Protein AF-W1YJX3-F1 (afdb_monomer_lite)

InterPro domains:
  IPR011249 Metalloenzyme, LuxS/M16 peptidase-like [SSF63411] (2-71)
  IPR013578 Peptidase M16C associated [PF08367] (2-71)

Sequence (72 aa):
CRLINEVVKKADYSDDSRLTELVQESKAIWDNEAFRRGNSIVSQRVMAQVSAVGKFRDNGNLGYYQKISELA

Foldseek 3Di:
DVVVCCCVPPDDPPPPVVVLVVLVVVLVVCVVVCVVCVVVLVVLVVVLVPDPVSVVVNCVGVVVSVVSVVVD

pLDDT: mean 91.54, std 5.56, range [68.94, 97.25]

Radius of gyration: 15.39 Å; chains: 1; bounding box: 35×20×39 Å

Organism: NCBI:txid408170

Secondary structure (DSSP, 8-state):
-HHHHHHHHH-----HHHHHHHHHHHHHHHHHHHHHHHHHHHHHHHHHHH-HHHHHHHTTTHHHHHHHHHH-

Structure (mmCIF, N/CA/C/O backbone):
data_AF-W1YJX3-F1
#
_entry.id   AF-W1YJX3-F1
#
loop_
_atom_site.group_PDB
_atom_site.id
_atom_site.type_symbol
_atom_site.label_atom_id
_atom_site.label_alt_id
_atom_site.label_comp_id
_atom_site.label_asym_id
_atom_site.label_entity_id
_atom_site.label_seq_id
_atom_site.pdbx_PDB_ins_code
_atom_site.Cartn_x
_atom_site.Cartn_y
_atom_site.Cartn_z
_atom_site.occupancy
_atom_site.B_iso_or_equiv
_atom_site.auth_seq_id
_atom_site.auth_comp_id
_atom_site.auth_asym_id
_atom_site.auth_atom_id
_atom_site.pdbx_PDB_model_num
ATOM 1 N N . CYS A 1 1 ? -1.429 13.360 24.942 1.00 68.94 1 CYS A N 1
ATOM 2 C CA . CYS A 1 1 ? -1.362 12.281 23.924 1.00 68.94 1 CYS A CA 1
ATOM 3 C C . CYS A 1 1 ? -2.567 11.318 23.949 1.00 68.94 1 CYS A C 1
ATO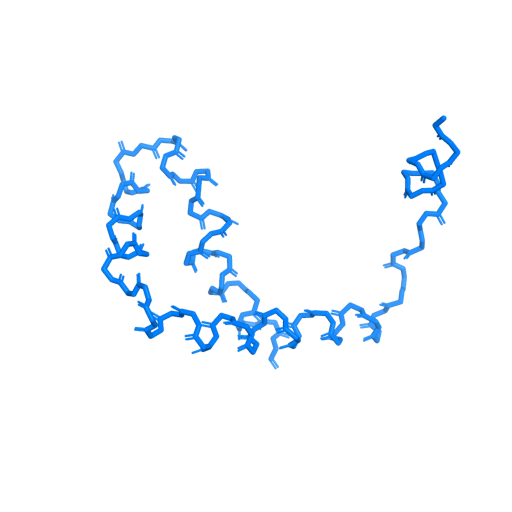M 5 O O . CYS A 1 1 ? -2.375 10.124 23.752 1.00 68.94 1 CYS A O 1
ATOM 7 N N . ARG A 1 2 ? -3.809 11.791 24.167 1.00 87.38 2 ARG A N 1
ATOM 8 C CA . ARG A 1 2 ? -4.985 10.903 24.310 1.00 87.38 2 ARG A CA 1
ATOM 9 C C . ARG A 1 2 ? -5.282 10.103 23.033 1.00 87.38 2 ARG A C 1
ATOM 11 O O . ARG A 1 2 ? -5.386 8.889 23.105 1.00 87.38 2 ARG A O 1
ATOM 18 N N . LEU A 1 3 ? -5.313 10.782 21.885 1.00 91.31 3 LEU A N 1
ATOM 19 C CA . LEU A 1 3 ? -5.663 10.182 20.592 1.00 91.31 3 LEU A CA 1
ATOM 20 C C . LEU A 1 3 ? -4.632 9.155 20.108 1.00 91.31 3 LEU A C 1
ATOM 22 O O . LEU A 1 3 ? -5.006 8.065 19.703 1.00 91.31 3 LEU A O 1
ATOM 26 N N . ILE A 1 4 ? -3.332 9.456 20.215 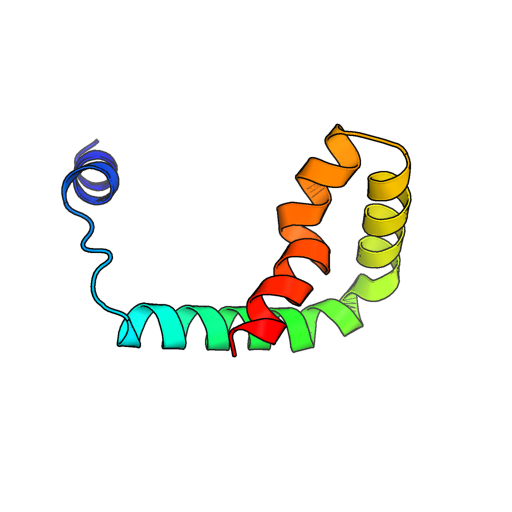1.00 92.50 4 ILE A N 1
ATOM 27 C CA . ILE A 1 4 ? -2.276 8.504 19.819 1.00 92.50 4 ILE A CA 1
ATOM 28 C C . ILE A 1 4 ? -2.370 7.218 20.650 1.00 92.50 4 ILE A C 1
ATOM 30 O O . ILE A 1 4 ? -2.261 6.124 20.112 1.00 92.50 4 ILE A O 1
ATOM 34 N N . ASN A 1 5 ? -2.601 7.340 21.961 1.00 93.56 5 ASN A N 1
ATOM 35 C CA . ASN A 1 5 ? -2.718 6.180 22.844 1.00 93.56 5 ASN A CA 1
ATOM 36 C C . ASN A 1 5 ? -3.952 5.328 22.503 1.00 93.56 5 ASN A C 1
ATOM 38 O O . ASN A 1 5 ? -3.894 4.105 22.544 1.00 93.56 5 ASN A O 1
ATOM 42 N N . GLU A 1 6 ? -5.053 5.976 22.132 1.00 92.19 6 GLU A N 1
ATOM 43 C CA . GLU A 1 6 ? -6.273 5.304 21.694 1.00 92.19 6 GLU A CA 1
ATOM 44 C C . GLU A 1 6 ? -6.070 4.546 20.378 1.00 92.19 6 GLU A C 1
ATOM 46 O O . GLU A 1 6 ? -6.338 3.351 20.333 1.00 92.19 6 GLU A O 1
ATOM 51 N N . VAL A 1 7 ? -5.487 5.182 19.358 1.00 90.94 7 VAL A N 1
ATOM 52 C CA . VAL A 1 7 ? -5.194 4.532 18.068 1.00 90.94 7 VAL A CA 1
ATOM 53 C C . VAL A 1 7 ? -4.243 3.347 18.241 1.00 90.94 7 VAL A C 1
ATOM 55 O O . VAL A 1 7 ? -4.473 2.280 17.686 1.00 90.94 7 VAL A O 1
ATOM 58 N N . VAL A 1 8 ? -3.182 3.499 19.038 1.00 91.56 8 VAL A N 1
ATOM 59 C CA . VAL A 1 8 ? -2.177 2.436 19.194 1.00 91.56 8 VAL A CA 1
ATOM 60 C C . VAL A 1 8 ? -2.702 1.261 20.022 1.00 91.56 8 VAL A C 1
ATOM 62 O O . VAL A 1 8 ? -2.352 0.122 19.732 1.00 91.56 8 VAL A O 1
ATOM 65 N N . LYS A 1 9 ? -3.506 1.510 21.067 1.00 93.12 9 LYS A N 1
ATOM 66 C CA . LYS A 1 9 ? -3.902 0.457 22.022 1.00 93.12 9 LYS A CA 1
ATOM 67 C C . LYS A 1 9 ? -5.312 -0.086 21.847 1.00 93.12 9 LYS A C 1
ATOM 69 O O . LYS A 1 9 ? -5.599 -1.143 22.399 1.00 93.12 9 LYS A O 1
ATOM 74 N N . LYS A 1 10 ? -6.204 0.657 21.194 1.00 93.19 10 LYS A N 1
ATOM 75 C CA . LYS A 1 10 ? -7.638 0.339 21.134 1.00 93.19 10 LYS A CA 1
ATOM 76 C C . LYS A 1 10 ? -8.191 0.265 19.713 1.00 93.19 10 LYS A C 1
ATOM 78 O O . LYS A 1 10 ? -9.397 0.102 19.572 1.00 93.19 10 LYS A O 1
ATOM 83 N N . ALA A 1 11 ? -7.355 0.404 18.684 1.00 90.88 11 ALA A N 1
ATOM 84 C CA . ALA A 1 11 ? -7.804 0.169 17.319 1.00 90.88 11 ALA A CA 1
ATOM 85 C C . ALA A 1 11 ? -8.256 -1.288 17.157 1.00 90.88 11 ALA A C 1
ATOM 87 O O . ALA A 1 11 ? -7.535 -2.215 17.532 1.00 90.88 11 ALA A O 1
ATOM 88 N N . ASP A 1 12 ? -9.453 -1.454 16.606 1.00 91.00 12 ASP A N 1
ATOM 89 C CA . ASP A 1 12 ? -9.986 -2.739 16.183 1.00 91.00 12 ASP A CA 1
ATOM 90 C C . ASP A 1 12 ? -9.654 -2.942 14.702 1.00 91.00 12 ASP A C 1
ATOM 92 O O . ASP A 1 12 ? -9.969 -2.097 13.866 1.00 91.00 12 ASP A O 1
ATOM 96 N N . TYR A 1 13 ? -8.977 -4.047 14.401 1.00 91.31 13 TYR A N 1
ATOM 97 C CA . TYR A 1 13 ? -8.555 -4.419 13.050 1.00 91.31 13 TYR A CA 1
ATOM 98 C C . TYR A 1 13 ? -9.347 -5.615 12.504 1.00 91.31 13 TYR A C 1
ATOM 100 O O . TYR A 1 13 ? -8.923 -6.217 11.523 1.00 91.31 13 TYR A O 1
ATOM 108 N N . SER A 1 14 ? -10.457 -5.989 13.150 1.00 95.31 14 SER A N 1
ATOM 109 C CA . SER A 1 14 ? -11.321 -7.097 12.721 1.00 95.31 14 SER A CA 1
ATOM 110 C C . SER A 1 14 ? -12.418 -6.692 11.728 1.00 95.31 14 SER A C 1
ATOM 112 O O . SER A 1 14 ? -13.107 -7.556 11.193 1.00 95.31 14 SER A O 1
ATOM 114 N N . ASP A 1 15 ? -12.588 -5.393 11.462 1.00 94.62 15 ASP A N 1
ATOM 115 C CA . ASP A 1 15 ? -13.589 -4.890 10.518 1.00 94.62 15 ASP A CA 1
ATOM 116 C C . ASP A 1 15 ? -13.090 -4.978 9.064 1.00 94.62 15 ASP A C 1
A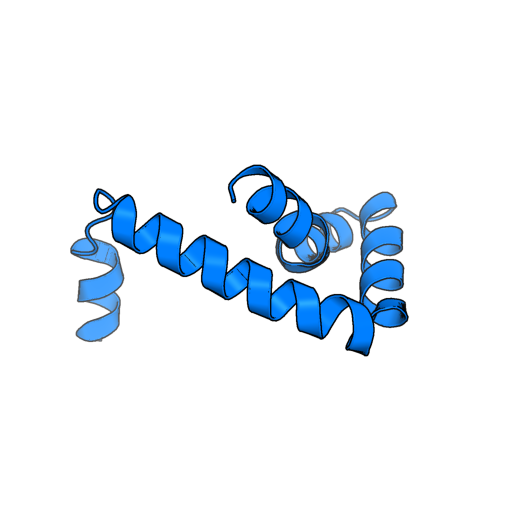TOM 118 O O . ASP A 1 15 ? -12.537 -4.028 8.494 1.00 94.62 15 ASP A O 1
ATOM 122 N N . ASP A 1 16 ? -13.301 -6.144 8.454 1.00 94.31 16 ASP A N 1
ATOM 123 C CA . ASP A 1 16 ? -12.943 -6.419 7.059 1.00 94.31 16 ASP A CA 1
ATOM 124 C C . ASP A 1 16 ? -13.715 -5.539 6.059 1.00 94.31 16 ASP A C 1
ATOM 126 O O . ASP A 1 16 ? -13.189 -5.189 4.996 1.00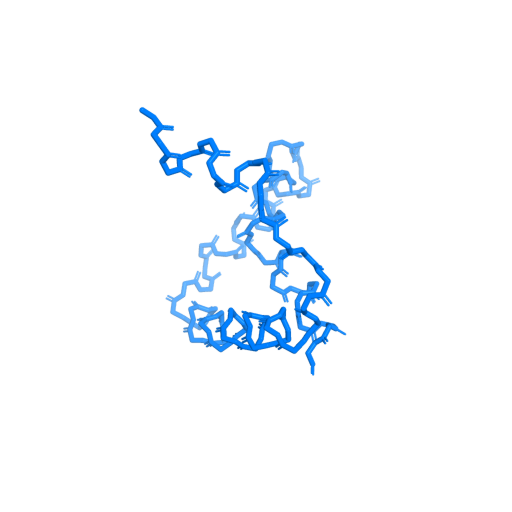 94.31 16 ASP A O 1
ATOM 130 N N . SER A 1 17 ? -14.950 -5.139 6.390 1.00 95.12 17 SER A N 1
ATOM 131 C CA . SER A 1 17 ? -15.753 -4.253 5.536 1.00 95.12 17 SER A CA 1
ATOM 132 C C . SER A 1 17 ? -15.095 -2.885 5.450 1.00 95.12 17 SER A C 1
ATOM 134 O O . SER A 1 17 ? -14.878 -2.356 4.356 1.00 95.12 17 SER A O 1
ATOM 136 N N . ARG A 1 18 ? -14.697 -2.333 6.601 1.00 95.25 18 ARG A N 1
ATOM 137 C CA . ARG A 1 18 ? -14.012 -1.045 6.644 1.00 95.25 18 ARG A CA 1
ATOM 138 C C . ARG A 1 18 ? -12.650 -1.098 5.961 1.00 95.25 18 ARG A C 1
ATOM 140 O O . ARG A 1 18 ? -12.280 -0.149 5.269 1.00 95.25 18 ARG A O 1
ATOM 147 N N . LEU A 1 19 ? -11.906 -2.193 6.127 1.00 93.50 19 LEU A N 1
ATOM 148 C CA . LEU A 1 19 ? -10.643 -2.387 5.414 1.00 93.50 19 LEU A CA 1
ATOM 149 C C . LEU A 1 19 ? -10.854 -2.392 3.892 1.00 93.50 19 LEU A C 1
ATOM 151 O O . LEU A 1 19 ? -10.109 -1.729 3.172 1.00 93.50 19 LEU A O 1
ATOM 155 N N . THR A 1 20 ? -11.887 -3.086 3.412 1.00 94.69 20 THR A N 1
ATOM 156 C CA . THR A 1 20 ? -12.220 -3.167 1.982 1.00 94.69 20 THR A CA 1
ATOM 157 C C . THR A 1 20 ? -12.528 -1.788 1.398 1.00 94.69 20 THR A C 1
ATOM 159 O O . THR A 1 20 ? -11.974 -1.425 0.360 1.00 94.69 20 THR A O 1
ATOM 162 N N . GLU A 1 21 ? -13.337 -0.979 2.089 1.00 95.88 21 GLU A N 1
ATOM 163 C CA . GLU A 1 21 ? -13.625 0.404 1.681 1.00 95.88 21 GLU A CA 1
ATOM 164 C C . GLU A 1 21 ? -12.345 1.240 1.545 1.00 95.88 21 GLU A C 1
ATOM 166 O O . GLU A 1 21 ? -12.140 1.917 0.536 1.00 95.88 21 GLU A O 1
ATOM 171 N N . LEU A 1 22 ? -11.455 1.167 2.540 1.00 94.81 22 LEU A N 1
ATOM 172 C CA . LEU A 1 22 ? -10.196 1.917 2.546 1.00 94.81 22 LEU A CA 1
ATOM 173 C C . LEU A 1 22 ? -9.255 1.493 1.410 1.00 94.81 22 LEU A C 1
ATOM 175 O O . LEU A 1 22 ? -8.565 2.337 0.827 1.00 94.81 22 LEU A O 1
ATOM 179 N N . VAL A 1 23 ? -9.215 0.197 1.085 1.00 95.00 23 VAL A N 1
ATOM 180 C CA . VAL A 1 23 ? -8.432 -0.335 -0.041 1.00 95.00 23 VAL A CA 1
ATOM 181 C C . VAL A 1 23 ? -8.984 0.189 -1.368 1.00 95.00 23 VAL A C 1
ATOM 183 O O . VAL A 1 23 ? -8.209 0.678 -2.194 1.00 95.00 23 VAL A O 1
ATOM 186 N N . GLN A 1 24 ? -10.307 0.162 -1.555 1.00 94.88 24 GLN A N 1
ATOM 187 C CA . GLN A 1 24 ? -10.959 0.676 -2.763 1.00 94.88 24 GLN A CA 1
ATOM 188 C C . GLN A 1 24 ? -10.748 2.186 -2.936 1.00 94.88 24 GLN A C 1
ATOM 190 O O . GLN A 1 24 ? -10.389 2.634 -4.027 1.00 94.88 24 GLN A O 1
ATOM 195 N N . GLU A 1 25 ? -10.894 2.968 -1.863 1.00 94.94 25 GLU A N 1
ATOM 196 C CA . GLU A 1 25 ? -10.620 4.410 -1.867 1.00 94.94 25 GLU A CA 1
ATOM 197 C C . GLU A 1 25 ? -9.156 4.696 -2.239 1.00 94.94 25 GLU A C 1
ATOM 199 O O . GLU A 1 25 ? -8.873 5.494 -3.137 1.00 94.94 25 GLU A O 1
ATOM 204 N N . SER A 1 26 ? -8.213 3.993 -1.605 1.00 93.31 26 SER A N 1
ATOM 205 C CA . SER A 1 26 ? -6.780 4.147 -1.883 1.00 93.31 26 SER A CA 1
ATOM 206 C C . SER A 1 26 ? -6.445 3.807 -3.334 1.00 93.31 26 SER A C 1
ATOM 208 O O . SER A 1 26 ? -5.680 4.531 -3.977 1.00 93.31 26 SER A O 1
ATOM 210 N N . LYS A 1 27 ? -7.039 2.738 -3.880 1.00 93.31 27 LYS A N 1
ATOM 211 C CA . LYS A 1 27 ? -6.881 2.366 -5.288 1.00 93.31 27 LYS A CA 1
ATOM 212 C C . LYS A 1 27 ? -7.424 3.456 -6.210 1.00 93.31 27 LYS A C 1
ATOM 214 O O . LYS A 1 27 ? -6.726 3.843 -7.139 1.00 93.31 27 LYS A O 1
ATOM 219 N N . ALA A 1 28 ? -8.604 4.008 -5.930 1.00 92.75 28 ALA A N 1
ATOM 220 C CA . ALA A 1 28 ? -9.188 5.081 -6.736 1.00 92.75 28 ALA A CA 1
ATOM 221 C C . ALA A 1 28 ? -8.326 6.361 -6.741 1.00 92.75 28 ALA A C 1
ATOM 223 O O . ALA A 1 28 ? -8.197 7.031 -7.769 1.00 92.75 28 ALA A O 1
ATOM 224 N N . ILE A 1 29 ? -7.688 6.700 -5.616 1.00 91.62 29 ILE A N 1
ATOM 225 C CA . ILE A 1 29 ? -6.720 7.808 -5.551 1.00 91.62 29 ILE A CA 1
ATOM 226 C C . ILE A 1 29 ? -5.515 7.514 -6.452 1.00 91.62 29 ILE A C 1
ATOM 228 O O . ILE A 1 29 ? -5.105 8.372 -7.238 1.00 91.62 29 ILE A O 1
ATOM 232 N N . TRP A 1 30 ? -4.964 6.301 -6.373 1.00 91.75 30 TRP A N 1
ATOM 233 C CA . TRP A 1 30 ? -3.838 5.886 -7.208 1.00 91.75 30 TRP A CA 1
ATOM 234 C C . TRP A 1 30 ? -4.175 5.840 -8.696 1.00 91.75 30 TRP A C 1
ATOM 236 O O . TRP A 1 30 ? -3.362 6.298 -9.498 1.00 91.75 30 TRP A O 1
ATOM 246 N N . ASP A 1 31 ? -5.368 5.367 -9.056 1.00 88.81 31 ASP A N 1
ATOM 247 C CA . ASP A 1 31 ? -5.856 5.343 -10.435 1.00 88.81 31 ASP A CA 1
ATOM 248 C C . ASP A 1 31 ? -5.840 6.764 -11.030 1.00 88.81 31 ASP A C 1
ATOM 250 O O . ASP A 1 31 ? -5.507 6.935 -12.195 1.00 88.81 31 ASP A O 1
ATOM 254 N N . ASN A 1 32 ? -6.084 7.809 -10.228 1.00 87.75 32 ASN A N 1
ATOM 255 C CA . ASN A 1 32 ? -5.974 9.207 -10.663 1.00 87.75 32 ASN A CA 1
ATOM 256 C C . ASN A 1 32 ? -4.532 9.755 -10.655 1.00 87.75 32 ASN A C 1
ATOM 258 O O . ASN A 1 32 ? -4.151 10.548 -11.522 1.00 87.75 32 ASN A O 1
ATOM 262 N N . GLU A 1 33 ? -3.729 9.388 -9.655 1.00 82.62 33 GLU A N 1
ATOM 263 C CA . GLU A 1 33 ? -2.390 9.951 -9.441 1.00 82.62 33 GLU A CA 1
ATOM 264 C C . GLU A 1 33 ? -1.326 9.331 -10.357 1.00 82.62 33 GLU A C 1
ATOM 266 O O . GLU A 1 33 ? -0.412 10.032 -10.807 1.00 82.62 33 GLU A O 1
ATOM 271 N N . ALA A 1 34 ? -1.461 8.042 -10.685 1.00 75.56 34 ALA A N 1
ATOM 272 C CA . ALA A 1 34 ? -0.549 7.324 -11.571 1.00 75.56 34 ALA A CA 1
ATOM 273 C C . ALA A 1 34 ? -0.437 8.007 -12.942 1.00 75.56 34 ALA A C 1
ATOM 275 O O . ALA A 1 34 ? 0.672 8.186 -13.453 1.00 75.56 34 ALA A O 1
ATOM 276 N N . PHE A 1 35 ? -1.557 8.487 -13.492 1.00 71.50 35 PHE A N 1
ATOM 277 C CA . PHE A 1 35 ? -1.558 9.255 -14.740 1.00 71.50 35 PHE A CA 1
ATOM 278 C C . PHE A 1 35 ? -0.923 10.637 -14.580 1.00 71.50 35 PHE A C 1
ATOM 280 O O . PHE A 1 35 ? -0.189 11.087 -15.458 1.00 71.50 35 PHE A O 1
ATOM 287 N N . ARG A 1 36 ? -1.157 11.315 -13.451 1.00 86.19 36 ARG A N 1
ATOM 288 C CA . ARG A 1 36 ? -0.679 12.689 -13.236 1.00 86.19 36 ARG A CA 1
ATOM 289 C C . ARG A 1 36 ? 0.829 12.768 -12.988 1.00 86.19 36 ARG A C 1
ATOM 291 O O . ARG A 1 36 ? 1.452 13.775 -13.313 1.00 86.19 36 ARG A O 1
ATOM 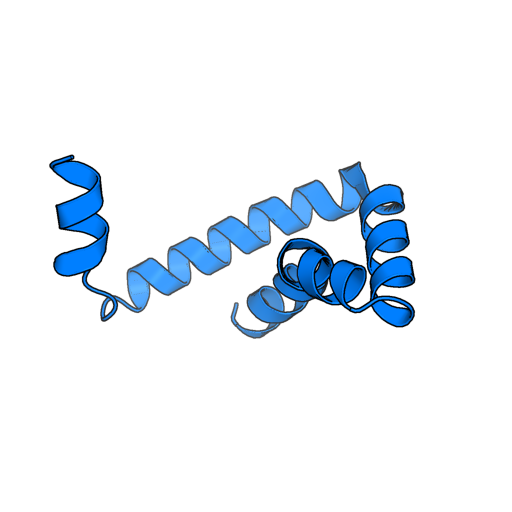298 N N . ARG A 1 37 ? 1.427 11.730 -12.392 1.00 88.25 37 ARG A N 1
ATOM 299 C CA . ARG A 1 37 ? 2.831 11.732 -11.930 1.00 88.25 37 ARG A CA 1
ATOM 300 C C . ARG A 1 37 ? 3.670 10.568 -12.450 1.00 88.25 37 ARG A C 1
ATOM 302 O O . ARG A 1 37 ? 4.716 10.273 -11.864 1.00 88.25 37 ARG A O 1
ATOM 309 N N . GLY A 1 38 ? 3.269 9.951 -13.561 1.00 88.12 38 GLY A N 1
ATOM 310 C CA . GLY A 1 38 ? 3.917 8.761 -14.129 1.00 88.12 38 GLY A CA 1
ATOM 311 C C . GLY A 1 38 ? 5.450 8.829 -14.166 1.00 88.12 38 GLY A C 1
ATOM 312 O O . GLY A 1 38 ? 6.111 7.926 -13.658 1.00 88.12 38 GLY A O 1
ATOM 313 N N . ASN A 1 39 ? 6.034 9.937 -14.641 1.00 91.19 39 ASN A N 1
ATOM 314 C CA . ASN A 1 39 ? 7.496 10.100 -14.702 1.00 91.19 39 ASN A CA 1
ATOM 315 C C . ASN A 1 39 ? 8.179 9.971 -13.330 1.00 91.19 39 ASN A C 1
ATOM 317 O O . ASN A 1 39 ? 9.226 9.331 -13.208 1.00 91.19 39 ASN A O 1
ATOM 321 N N . SER A 1 40 ? 7.593 10.564 -12.286 1.00 91.88 40 SER A N 1
ATOM 322 C CA . SER A 1 40 ? 8.141 10.514 -10.927 1.00 91.88 40 SER A CA 1
ATOM 323 C C . SER A 1 40 ? 8.048 9.101 -10.351 1.00 91.88 40 SER A C 1
ATOM 325 O O . SER A 1 40 ? 9.025 8.597 -9.796 1.00 91.88 40 SER A O 1
ATOM 327 N N . ILE A 1 41 ? 6.904 8.445 -10.556 1.00 91.38 41 ILE A N 1
ATOM 328 C CA . ILE A 1 41 ? 6.625 7.088 -10.079 1.00 91.38 41 ILE A CA 1
ATOM 329 C C . ILE A 1 41 ? 7.584 6.077 -10.722 1.00 91.38 41 ILE A C 1
ATOM 331 O O . ILE A 1 41 ? 8.211 5.281 -10.023 1.00 91.38 41 ILE A O 1
ATOM 335 N N . VAL A 1 42 ? 7.768 6.141 -12.043 1.00 91.00 42 VAL A N 1
ATOM 336 C CA . VAL A 1 42 ? 8.679 5.236 -12.761 1.00 91.00 42 VAL A CA 1
ATOM 337 C C . VAL A 1 42 ? 10.132 5.482 -12.356 1.00 91.00 42 VAL A C 1
ATOM 339 O O . VAL A 1 42 ? 10.864 4.527 -12.106 1.00 91.00 42 VAL A O 1
ATOM 342 N N . SER A 1 43 ? 10.546 6.743 -12.202 1.00 93.81 43 SER A N 1
ATOM 343 C CA . SER A 1 43 ? 11.899 7.076 -11.729 1.00 93.81 43 SER A CA 1
ATOM 344 C C . SER A 1 43 ? 12.180 6.473 -10.349 1.00 93.81 43 SER A C 1
ATOM 346 O O . SER A 1 43 ? 13.241 5.894 -10.117 1.00 93.81 43 SER A O 1
ATOM 348 N N . GLN A 1 44 ? 11.209 6.543 -9.434 1.00 93.19 44 GLN A N 1
ATOM 349 C CA . GLN A 1 44 ? 11.315 5.907 -8.120 1.00 93.19 44 GLN A CA 1
ATOM 350 C C . GLN A 1 44 ? 11.369 4.376 -8.217 1.00 93.19 44 GLN A C 1
ATOM 352 O O . GLN A 1 44 ? 12.175 3.757 -7.520 1.00 93.19 44 GLN A O 1
ATOM 357 N N . ARG A 1 45 ? 10.589 3.764 -9.117 1.00 94.25 45 ARG A N 1
ATOM 358 C CA . ARG A 1 45 ? 10.624 2.313 -9.355 1.00 94.25 45 ARG A CA 1
ATOM 359 C C . ARG A 1 45 ? 11.971 1.840 -9.902 1.00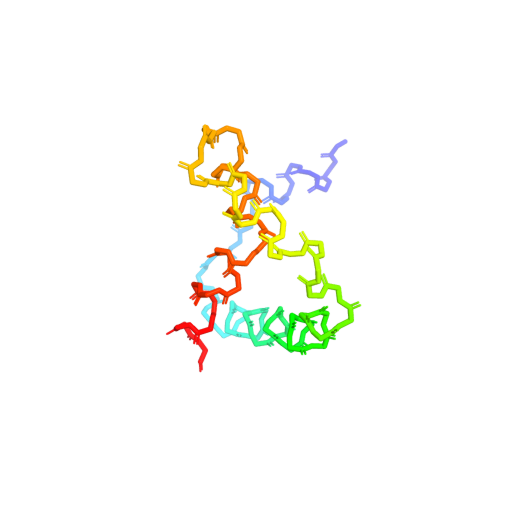 94.25 45 ARG A C 1
ATOM 361 O O . ARG A 1 45 ? 12.444 0.778 -9.501 1.00 94.25 45 ARG A O 1
ATOM 368 N N . VAL A 1 46 ? 12.615 2.619 -10.771 1.00 96.25 46 VAL A N 1
ATOM 369 C CA . VAL A 1 46 ? 13.981 2.330 -11.244 1.00 96.25 46 VAL A CA 1
ATOM 370 C C . VAL A 1 46 ? 14.963 2.367 -10.073 1.00 96.25 46 VAL A C 1
ATOM 372 O O . VAL A 1 46 ? 15.734 1.427 -9.887 1.00 96.25 46 VAL A O 1
ATOM 375 N N . MET A 1 47 ? 14.881 3.388 -9.214 1.00 96.56 47 MET A N 1
ATOM 376 C CA . MET A 1 47 ? 15.733 3.476 -8.021 1.00 96.56 47 MET A CA 1
ATOM 377 C C . MET A 1 47 ? 15.545 2.298 -7.056 1.00 96.56 47 MET A C 1
ATOM 379 O O . MET A 1 47 ? 16.489 1.910 -6.366 1.00 96.56 47 MET A O 1
ATOM 383 N N . ALA A 1 48 ? 14.353 1.701 -7.017 1.00 96.81 48 ALA A N 1
ATOM 384 C CA . ALA A 1 48 ? 14.080 0.520 -6.206 1.00 96.81 48 ALA A CA 1
ATOM 385 C C . ALA A 1 48 ? 14.849 -0.734 -6.644 1.00 96.81 48 ALA A C 1
ATOM 387 O O . ALA A 1 48 ? 15.099 -1.601 -5.810 1.00 96.81 48 ALA A O 1
ATOM 388 N N . GLN A 1 49 ? 15.262 -0.821 -7.913 1.00 96.25 49 GLN A N 1
ATOM 389 C CA . GLN A 1 49 ? 16.046 -1.953 -8.423 1.00 96.25 49 GLN A CA 1
ATOM 390 C C . GLN A 1 49 ? 17.498 -1.934 -7.936 1.00 96.25 49 GLN A C 1
ATOM 392 O O . GLN A 1 49 ? 18.141 -2.976 -7.870 1.00 96.25 49 GLN A O 1
ATOM 397 N N . VAL A 1 50 ? 18.015 -0.753 -7.588 1.00 97.12 50 VAL A N 1
ATOM 398 C CA . VAL A 1 50 ? 19.449 -0.545 -7.327 1.00 97.12 50 VAL A CA 1
ATOM 399 C C . VAL A 1 50 ? 19.755 -0.118 -5.892 1.00 97.12 50 VAL A C 1
ATOM 401 O O . VAL A 1 50 ? 20.919 0.018 -5.525 1.00 97.12 50 VAL A O 1
ATOM 404 N N . SER A 1 51 ? 18.737 0.120 -5.059 1.00 97.19 51 SER A N 1
ATOM 405 C CA . SER A 1 51 ? 18.925 0.609 -3.692 1.00 97.19 51 SER A CA 1
ATOM 406 C C . SER A 1 51 ? 17.903 0.035 -2.720 1.00 97.19 51 SER A C 1
ATOM 408 O O . SER A 1 51 ? 16.698 0.073 -2.968 1.00 97.19 51 SER A O 1
ATOM 410 N N . ALA A 1 52 ? 18.377 -0.387 -1.544 1.00 97.25 52 ALA A N 1
ATOM 411 C CA . ALA A 1 52 ? 17.515 -0.789 -0.433 1.00 97.25 52 ALA A CA 1
ATOM 412 C C . ALA A 1 52 ? 16.589 0.352 0.025 1.00 97.25 52 ALA A C 1
ATOM 414 O O . ALA A 1 52 ? 15.409 0.128 0.289 1.00 97.25 52 ALA A O 1
ATOM 415 N N . VAL A 1 53 ? 17.092 1.593 0.047 1.00 96.19 53 VAL A N 1
ATOM 416 C CA . VAL A 1 53 ? 16.282 2.780 0.367 1.00 96.19 53 VAL A CA 1
ATOM 417 C C . VAL A 1 53 ? 15.249 3.031 -0.731 1.00 96.19 53 VAL A C 1
ATOM 419 O O . VAL A 1 53 ? 14.103 3.360 -0.433 1.00 96.19 53 VAL A O 1
ATOM 422 N N . GLY A 1 54 ? 15.630 2.835 -1.996 1.00 95.81 54 GLY A N 1
ATOM 423 C CA . GLY A 1 54 ? 14.704 2.892 -3.128 1.00 95.81 54 GLY A CA 1
ATOM 424 C C . GLY A 1 54 ? 13.574 1.872 -2.988 1.00 95.81 54 GLY A C 1
ATOM 425 O O . GLY A 1 54 ? 12.406 2.233 -3.096 1.00 95.81 54 GLY A O 1
ATOM 426 N N . LYS A 1 55 ? 13.909 0.621 -2.653 1.00 96.00 55 LYS A N 1
ATOM 427 C CA . LYS A 1 55 ? 12.940 -0.460 -2.433 1.00 96.00 55 LYS A CA 1
ATOM 428 C C . LYS A 1 55 ? 11.993 -0.161 -1.271 1.00 96.00 55 LYS A C 1
ATOM 430 O O . LYS A 1 55 ? 10.792 -0.378 -1.390 1.00 96.00 55 LYS A O 1
ATOM 435 N N . PHE A 1 56 ? 12.512 0.388 -0.172 1.00 95.31 56 PHE A N 1
ATOM 436 C CA . PHE A 1 56 ? 11.680 0.841 0.943 1.00 95.31 56 PHE A CA 1
ATOM 437 C C . PHE A 1 56 ? 10.703 1.946 0.516 1.00 95.31 56 PHE A C 1
ATOM 439 O O . PHE A 1 56 ? 9.526 1.880 0.851 1.00 95.31 56 PHE A O 1
ATOM 446 N N . ARG A 1 57 ? 11.159 2.932 -0.268 1.00 93.31 57 ARG A N 1
ATOM 447 C CA . ARG A 1 57 ? 10.288 4.002 -0.783 1.00 93.31 57 ARG A CA 1
ATOM 448 C C . ARG A 1 57 ? 9.236 3.480 -1.761 1.00 93.31 57 ARG A C 1
ATOM 450 O O . ARG A 1 57 ? 8.109 3.966 -1.741 1.00 93.31 57 ARG A O 1
ATOM 457 N N . ASP A 1 58 ? 9.566 2.498 -2.596 1.00 94.19 58 ASP A N 1
ATOM 458 C CA . ASP A 1 58 ? 8.615 1.916 -3.554 1.00 94.19 58 ASP A CA 1
ATOM 459 C C . ASP A 1 58 ? 7.470 1.151 -2.872 1.00 94.19 58 ASP A C 1
ATOM 461 O O . ASP A 1 58 ? 6.355 1.131 -3.388 1.00 94.19 58 ASP A O 1
ATOM 465 N N . ASN A 1 59 ? 7.691 0.628 -1.660 1.00 93.12 59 ASN A N 1
ATOM 466 C CA . ASN A 1 59 ? 6.633 0.027 -0.838 1.00 93.12 59 ASN A CA 1
ATOM 467 C C . ASN A 1 59 ? 5.549 1.017 -0.382 1.00 93.12 59 ASN A C 1
ATOM 469 O O . ASN A 1 59 ? 4.557 0.565 0.179 1.00 93.12 59 ASN A O 1
ATOM 473 N N . GLY A 1 60 ? 5.736 2.323 -0.588 1.00 90.62 60 GLY A N 1
ATOM 474 C CA . GLY A 1 60 ? 4.697 3.348 -0.439 1.00 90.62 60 GLY A CA 1
ATOM 475 C C . GLY A 1 60 ? 4.303 4.017 -1.761 1.00 90.62 60 GLY A C 1
ATOM 476 O O . GLY A 1 60 ? 3.518 4.958 -1.739 1.00 90.62 60 GLY A O 1
ATOM 477 N N . ASN A 1 61 ? 4.864 3.573 -2.894 1.00 92.00 61 ASN A N 1
ATOM 478 C CA . ASN A 1 61 ? 4.583 4.105 -4.229 1.00 92.00 61 ASN A CA 1
ATOM 479 C C . ASN A 1 61 ? 4.024 3.005 -5.150 1.00 92.00 61 ASN A C 1
ATOM 481 O O . ASN A 1 61 ? 3.051 2.346 -4.794 1.00 92.00 61 ASN A O 1
ATOM 485 N N . LEU A 1 62 ? 4.621 2.773 -6.325 1.00 92.00 62 LEU A N 1
ATOM 486 C CA . LEU A 1 62 ? 4.075 1.834 -7.310 1.00 92.00 62 LEU A CA 1
ATOM 487 C C . LEU A 1 62 ? 3.974 0.408 -6.757 1.00 92.00 62 LEU A C 1
ATOM 489 O O . LEU A 1 62 ? 2.992 -0.283 -7.014 1.00 92.00 62 LEU A O 1
ATOM 493 N N . GLY A 1 63 ? 4.956 -0.018 -5.960 1.00 92.00 63 GLY A N 1
ATOM 494 C CA . GLY A 1 63 ? 4.919 -1.312 -5.282 1.00 92.00 63 GLY A CA 1
ATOM 495 C C . GLY A 1 63 ? 3.774 -1.454 -4.271 1.00 92.00 63 GLY A C 1
ATOM 496 O O . GLY A 1 63 ? 3.296 -2.566 -4.061 1.00 92.00 63 GLY A O 1
ATOM 497 N N . TYR A 1 64 ? 3.307 -0.360 -3.661 1.00 92.25 64 TYR A N 1
ATOM 498 C CA . TYR A 1 64 ? 2.099 -0.366 -2.827 1.00 92.25 64 TYR A CA 1
ATOM 499 C C . TYR A 1 64 ? 0.840 -0.503 -3.678 1.00 92.25 64 TYR A C 1
ATOM 501 O O . TYR A 1 64 ? 0.022 -1.384 -3.421 1.00 92.25 64 TYR A O 1
ATOM 509 N N . TYR A 1 65 ? 0.726 0.326 -4.719 1.00 91.94 65 TYR A N 1
ATOM 510 C CA . TYR A 1 65 ? -0.417 0.314 -5.630 1.00 91.94 65 TYR A CA 1
ATOM 511 C C . TYR A 1 65 ? -0.652 -1.067 -6.256 1.00 91.94 65 TYR A C 1
ATOM 513 O O . TYR A 1 65 ? -1.786 -1.535 -6.294 1.00 91.94 65 TYR A O 1
ATOM 521 N N . GLN A 1 66 ? 0.418 -1.749 -6.684 1.00 91.69 66 GLN A N 1
ATOM 522 C CA . GLN A 1 66 ? 0.344 -3.115 -7.215 1.00 91.69 66 GLN A CA 1
ATOM 523 C C . GLN A 1 66 ? -0.312 -4.079 -6.216 1.00 91.69 66 GLN A C 1
ATOM 525 O O . GLN A 1 66 ? -1.253 -4.776 -6.573 1.00 91.69 66 GLN A O 1
ATOM 530 N N . LYS A 1 67 ? 0.113 -4.049 -4.947 1.00 92.12 67 LYS A N 1
ATOM 531 C CA . LYS A 1 67 ? -0.427 -4.929 -3.899 1.00 92.12 67 LYS A CA 1
ATOM 532 C C . LYS A 1 67 ? -1.898 -4.655 -3.608 1.00 92.12 67 LYS A C 1
ATOM 534 O O . LYS A 1 67 ? -2.677 -5.590 -3.508 1.00 92.12 67 LYS A O 1
ATOM 539 N N . ILE A 1 68 ? -2.291 -3.386 -3.469 1.00 92.19 68 ILE A N 1
ATOM 540 C CA . ILE A 1 68 ? -3.702 -3.058 -3.201 1.00 92.19 68 ILE A CA 1
ATOM 541 C C . ILE A 1 68 ? -4.599 -3.318 -4.414 1.00 92.19 68 ILE A C 1
ATOM 543 O O . ILE A 1 68 ? -5.778 -3.593 -4.239 1.00 92.19 68 ILE A O 1
ATOM 547 N N . SER A 1 69 ? -4.047 -3.275 -5.630 1.00 89.75 69 SER A N 1
ATOM 548 C CA . SER A 1 69 ? -4.781 -3.610 -6.856 1.00 89.75 69 SER A CA 1
ATOM 549 C C . SER A 1 69 ? -5.024 -5.109 -7.018 1.00 89.75 69 SER A C 1
ATOM 551 O O . SER A 1 69 ? -5.936 -5.483 -7.738 1.00 89.75 69 SER A O 1
ATOM 553 N N . GLU A 1 70 ? -4.222 -5.960 -6.375 1.00 91.06 70 GLU A N 1
ATOM 554 C CA . GLU A 1 70 ? -4.447 -7.413 -6.317 1.00 91.06 70 GLU A CA 1
ATOM 555 C C . GLU A 1 70 ? -5.466 -7.806 -5.232 1.00 91.06 70 GLU A C 1
ATOM 557 O O . GLU A 1 70 ? -6.013 -8.905 -5.275 1.00 91.06 70 GLU A O 1
ATOM 562 N N . LEU A 1 71 ? -5.701 -6.925 -4.250 1.00 85.62 71 LEU A N 1
ATOM 563 C CA . LEU A 1 71 ? -6.640 -7.134 -3.141 1.00 85.62 71 LEU A CA 1
ATOM 564 C C . LEU A 1 71 ? -8.064 -6.637 -3.436 1.00 85.62 71 LEU A C 1
ATOM 566 O O . LEU A 1 71 ? -8.991 -7.051 -2.742 1.00 85.62 71 LEU A O 1
ATOM 570 N N . ALA A 1 72 ? -8.216 -5.722 -4.397 1.00 71.69 72 ALA A N 1
ATOM 571 C CA . ALA A 1 72 ? -9.475 -5.076 -4.776 1.00 71.69 72 ALA A CA 1
ATOM 572 C C . ALA A 1 72 ? -10.083 -5.715 -6.027 1.00 71.69 72 ALA A C 1
ATOM 574 O O . ALA A 1 72 ? -11.327 -5.849 -6.057 1.00 71.69 72 ALA A O 1
#